Protein AF-A0A530ADM5-F1 (afdb_monomer)

Sequence (172 aa):
MTAHDEIIGCVRLDDIDDLAAKAAGLEKRVQLVLLAPAVRENLFAKMLDAAGDMIERCRIITMTDELERADAVLGHDKGYIYPSSLLYLVSGMFEEMNAEAYPDAPILGMQRFSSMSSLNTAEQDAAKSIATFFQKEGHGIIVSPTPGIAMANSHGDFDDEPLTLATARALF

Radius of gyration: 16.68 Å; Cα contacts (8 Å, |Δi|>4): 258; chains: 1; bounding box: 45×42×40 Å

Solvent-accessible surface area (backbone atoms only — not comparable to full-atom values): 9871 Å² total; per-residue (Å²): 138,80,84,79,84,78,83,86,70,91,72,70,77,88,46,55,70,59,50,46,61,59,49,73,72,51,93,61,67,42,75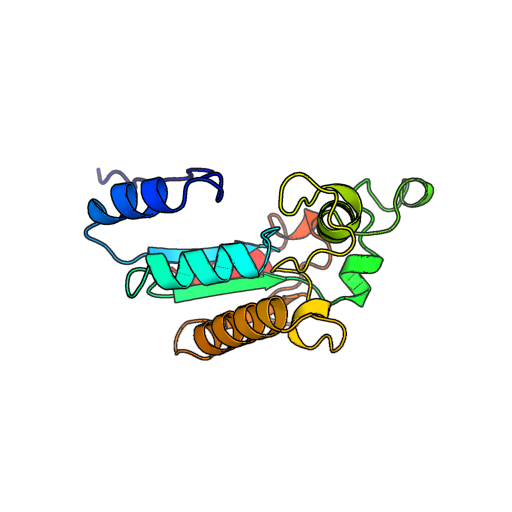,45,74,38,72,51,44,84,41,46,32,62,59,52,35,51,48,50,66,68,47,59,82,37,61,64,28,39,37,39,41,25,43,46,53,71,44,40,54,61,27,16,65,75,38,74,94,41,23,89,80,46,44,30,18,62,58,56,49,40,21,47,70,69,36,64,57,95,92,36,85,29,64,67,41,57,34,41,42,51,50,63,57,78,76,48,83,86,54,52,73,70,53,48,51,20,46,50,50,46,53,55,55,43,68,38,83,73,31,36,79,44,59,26,60,32,93,99,47,21,63,26,71,42,83,88,28,53,90,69,29,67,45,31,46,50,52,53,54,71,76,114

Foldseek 3Di:
DDDPPPPPDPDDLPPLVVVLVVLVPPPAADEEEAELALAFLLSVLVNCVSCPCSHVAYEYEAAALVLQQQQQCVDPVVCVVPRGAPSQCCQAAPDDDPNHDHGNGHTDRYPCQLDPPPDDPSSVVSSVSVVVVQVDPRYHYHHPPDPQAHHDSHSVCCVPGVNNVVNSVVSD

pLDDT: mean 85.61, std 19.17, range [27.78, 97.88]

Nearest PDB structures (foldseek):
  1yoe-assembly1_A  TM=5.449E-01  e=7.639E-01  Escherichia coli
  3g5i-assembly1_A  TM=5.554E-01  e=1.204E+00  Escherichia coli K-12
  3g5i-assembly1_C  TM=5.566E-01  e=1.464E+00  Escherichia coli K-12
  3g5i-assembly1_D  TM=5.533E-01  e=1.562E+00  Escherichia coli K-12
  3g5i-assembly1_B  TM=2.911E-01  e=1.285E+00  Escherichia coli K-12

Mean predicted aligned error: 7.33 Å

Structure (mmCIF, N/CA/C/O backbone):
data_AF-A0A530ADM5-F1
#
_entry.id   AF-A0A530ADM5-F1
#
loop_
_atom_site.group_PDB
_atom_site.id
_atom_site.type_symbol
_atom_site.label_atom_id
_atom_site.label_alt_id
_atom_site.label_comp_id
_atom_site.label_asym_id
_atom_site.label_entity_id
_atom_site.label_seq_id
_atom_site.pdbx_PDB_ins_code
_atom_site.Cartn_x
_atom_site.Cartn_y
_atom_site.Cartn_z
_atom_site.occupancy
_atom_site.B_iso_or_equiv
_atom_site.auth_seq_id
_atom_site.auth_comp_id
_atom_site.auth_asym_id
_atom_site.auth_atom_id
_atom_site.pdbx_PDB_model_num
ATOM 1 N N . MET A 1 1 ? -20.461 -25.370 18.329 1.00 30.70 1 MET A N 1
ATOM 2 C CA . MET A 1 1 ? -19.904 -25.592 16.981 1.00 30.70 1 MET A CA 1
ATOM 3 C C . MET A 1 1 ? -20.270 -24.365 16.165 1.00 30.70 1 MET A C 1
ATOM 5 O O . MET A 1 1 ? -21.353 -24.309 15.606 1.00 30.70 1 MET A O 1
ATOM 9 N N . THR A 1 2 ? -19.466 -23.312 16.279 1.00 29.64 2 THR A N 1
ATOM 10 C CA . THR A 1 2 ? -19.699 -22.013 15.636 1.00 29.64 2 THR A CA 1
ATOM 11 C C . THR A 1 2 ? -18.951 -22.005 14.314 1.00 29.64 2 THR A C 1
ATOM 13 O O . THR A 1 2 ? -17.730 -22.142 14.304 1.00 29.64 2 THR A O 1
ATOM 16 N N . ALA A 1 3 ? -19.697 -21.922 13.215 1.00 30.72 3 ALA A N 1
ATOM 17 C CA . ALA A 1 3 ? -19.140 -21.710 11.891 1.00 30.72 3 ALA A CA 1
ATOM 18 C C . ALA A 1 3 ? -18.503 -20.315 11.862 1.00 30.72 3 ALA A C 1
ATOM 20 O O . ALA A 1 3 ? -19.176 -19.310 12.089 1.00 30.72 3 ALA A O 1
ATOM 21 N N . HIS A 1 4 ? -17.188 -20.279 11.678 1.00 31.27 4 HIS A N 1
ATOM 22 C CA . HIS A 1 4 ? -16.485 -19.087 11.244 1.00 31.27 4 HIS A CA 1
ATOM 23 C C . HIS A 1 4 ? -16.679 -19.020 9.730 1.00 31.27 4 HIS A C 1
ATOM 25 O O . HIS A 1 4 ? -16.057 -19.786 9.000 1.00 31.27 4 HIS A O 1
ATOM 31 N N . ASP A 1 5 ? -17.594 -18.168 9.273 1.00 32.75 5 ASP A N 1
ATOM 32 C CA . ASP A 1 5 ? -17.708 -17.834 7.856 1.00 32.75 5 ASP A CA 1
ATOM 33 C C . ASP A 1 5 ? -16.540 -16.905 7.496 1.00 32.75 5 ASP A C 1
ATOM 35 O O . ASP A 1 5 ? -16.631 -15.682 7.592 1.00 32.75 5 ASP A O 1
ATOM 39 N N . GLU A 1 6 ? -15.402 -17.494 7.127 1.00 35.25 6 GLU A N 1
ATOM 40 C CA . GLU A 1 6 ? -14.379 -16.803 6.346 1.00 35.25 6 GLU A CA 1
ATOM 41 C C . GLU A 1 6 ? -14.919 -16.616 4.925 1.00 35.25 6 GLU A C 1
ATOM 43 O O . GLU A 1 6 ? -14.879 -17.520 4.090 1.00 35.25 6 GLU A O 1
ATOM 48 N N . ILE A 1 7 ? -15.440 -15.424 4.633 1.00 32.12 7 ILE A N 1
ATOM 49 C CA . ILE A 1 7 ? -15.674 -15.008 3.251 1.00 32.12 7 ILE A CA 1
ATOM 50 C C . ILE A 1 7 ? -14.319 -14.592 2.671 1.00 32.12 7 ILE A C 1
ATOM 52 O O . ILE A 1 7 ? -13.949 -13.422 2.695 1.00 32.12 7 ILE A O 1
ATOM 56 N N . ILE A 1 8 ? -13.569 -15.556 2.135 1.00 29.38 8 ILE A N 1
ATOM 57 C CA . ILE A 1 8 ? -12.482 -15.269 1.193 1.00 29.38 8 ILE A CA 1
ATOM 58 C C . ILE A 1 8 ? -13.116 -15.207 -0.199 1.00 29.38 8 ILE A C 1
ATOM 60 O O . ILE A 1 8 ? -13.233 -16.207 -0.904 1.00 29.38 8 ILE A O 1
ATOM 64 N N . GLY A 1 9 ? -13.598 -14.022 -0.570 1.00 28.00 9 GLY A N 1
ATOM 65 C CA . GLY A 1 9 ? -14.105 -13.726 -1.906 1.00 28.00 9 GLY A CA 1
ATOM 66 C C . GLY A 1 9 ? -13.177 -12.748 -2.617 1.00 28.00 9 GLY A C 1
ATOM 67 O O . GLY A 1 9 ? -13.059 -11.601 -2.199 1.00 28.00 9 GLY A O 1
ATOM 68 N N . CYS A 1 10 ? -12.537 -13.175 -3.706 1.00 27.78 10 CYS A N 1
ATOM 69 C CA . CYS A 1 10 ? -11.894 -12.257 -4.646 1.00 27.78 10 CYS A CA 1
ATOM 70 C C . CYS A 1 10 ? -13.004 -11.528 -5.421 1.00 27.78 10 CYS A C 1
ATOM 72 O O . CYS A 1 10 ? -13.613 -12.099 -6.327 1.00 27.78 10 CYS A O 1
ATOM 74 N N . VAL A 1 11 ? -13.326 -10.297 -5.022 1.00 34.69 11 VAL A N 1
ATOM 75 C CA . VAL A 1 11 ? -14.255 -9.435 -5.762 1.00 34.69 11 VAL A CA 1
ATOM 76 C C . VAL A 1 11 ? -13.446 -8.655 -6.793 1.00 34.69 11 VAL A C 1
ATOM 78 O O . VAL A 1 11 ? -12.521 -7.928 -6.435 1.00 34.69 11 VAL A O 1
ATOM 81 N N . ARG A 1 12 ? -13.785 -8.806 -8.079 1.00 32.59 12 ARG A N 1
ATOM 82 C CA . ARG A 1 12 ? -13.300 -7.894 -9.122 1.00 32.59 12 ARG A CA 1
ATOM 83 C C . ARG A 1 12 ? -13.872 -6.506 -8.841 1.00 32.59 12 ARG A C 1
ATOM 85 O O . ARG A 1 12 ? -15.080 -6.354 -8.705 1.00 32.59 12 ARG A O 1
ATOM 92 N N . LEU A 1 13 ? -12.999 -5.510 -8.742 1.00 42.56 13 LEU A N 1
ATOM 93 C CA . LEU A 1 13 ? -13.346 -4.135 -8.360 1.00 42.56 13 LEU A CA 1
ATOM 94 C C . LEU A 1 13 ? -14.135 -3.364 -9.431 1.00 42.56 13 LEU A C 1
ATOM 96 O O . LEU A 1 13 ? -14.535 -2.227 -9.188 1.00 42.56 13 LEU A O 1
ATOM 100 N N . ASP A 1 14 ? -14.365 -3.976 -10.592 1.00 41.34 14 ASP A N 1
ATOM 101 C CA . ASP A 1 14 ? -15.072 -3.362 -11.716 1.00 41.34 14 ASP A CA 1
ATOM 102 C C . ASP A 1 14 ? -16.598 -3.302 -11.493 1.00 41.34 14 ASP A C 1
ATOM 104 O O . ASP A 1 14 ? -17.269 -2.486 -12.118 1.00 41.34 14 ASP A O 1
ATOM 108 N N . ASP A 1 15 ? -17.133 -4.080 -10.540 1.00 47.50 15 ASP A N 1
ATOM 109 C CA . ASP A 1 15 ? -18.562 -4.142 -10.194 1.00 47.50 15 ASP A CA 1
ATOM 110 C C . ASP A 1 15 ? -18.827 -3.576 -8.785 1.00 47.50 15 ASP A C 1
ATOM 112 O O . ASP A 1 15 ? -19.336 -4.253 -7.887 1.00 47.50 15 ASP A O 1
ATOM 116 N N . ILE A 1 16 ? -18.445 -2.318 -8.553 1.00 53.41 16 ILE A N 1
ATOM 117 C CA . ILE A 1 16 ? -18.545 -1.689 -7.223 1.00 53.41 16 ILE A CA 1
ATOM 118 C C . ILE A 1 16 ? -19.990 -1.623 -6.689 1.00 53.41 16 ILE A C 1
ATOM 120 O O . ILE A 1 16 ? -20.212 -1.710 -5.480 1.00 53.41 16 ILE A O 1
ATOM 124 N N . ASP A 1 17 ? -20.973 -1.556 -7.590 1.00 47.47 17 ASP A N 1
ATOM 125 C CA . ASP A 1 17 ? -22.402 -1.584 -7.259 1.00 47.47 17 ASP A CA 1
ATOM 126 C C . ASP A 1 17 ? -22.836 -2.960 -6.716 1.00 47.47 17 ASP A C 1
ATOM 128 O O . ASP A 1 17 ? -23.677 -3.059 -5.819 1.00 47.47 17 ASP A O 1
ATOM 132 N N . ASP A 1 18 ? -22.210 -4.032 -7.204 1.00 53.66 18 ASP A N 1
ATOM 133 C CA . ASP A 1 18 ? -22.475 -5.413 -6.795 1.00 53.66 18 ASP A CA 1
ATOM 134 C C . ASP A 1 18 ? -21.805 -5.731 -5.442 1.00 53.66 18 ASP A C 1
ATOM 136 O O . ASP A 1 18 ? -22.330 -6.500 -4.629 1.00 53.66 18 ASP A O 1
ATOM 140 N N . LEU A 1 19 ? -20.675 -5.069 -5.154 1.00 52.50 19 LEU A N 1
ATOM 141 C CA . LEU A 1 19 ?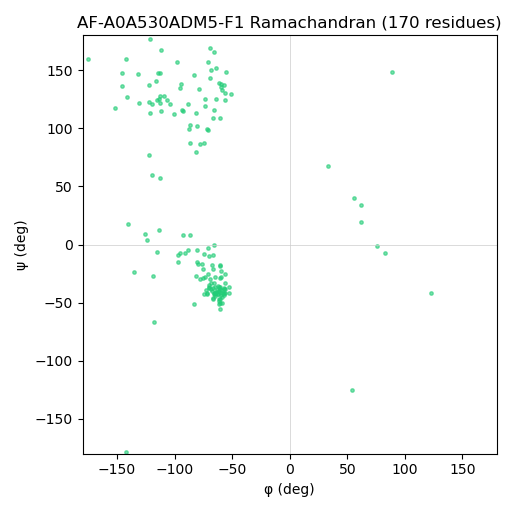 -20.037 -5.071 -3.837 1.00 52.50 19 LEU A CA 1
ATOM 142 C C . LEU A 1 19 ? -20.914 -4.362 -2.795 1.00 52.50 19 LEU A C 1
ATOM 144 O O . LEU A 1 19 ? -21.132 -4.921 -1.722 1.00 52.50 19 LEU A O 1
ATOM 148 N N . ALA A 1 20 ? -21.469 -3.187 -3.117 1.00 53.47 20 ALA A N 1
ATOM 149 C CA . ALA A 1 20 ? -22.375 -2.453 -2.230 1.00 53.47 20 ALA A CA 1
ATOM 150 C C . ALA A 1 20 ? -23.656 -3.253 -1.915 1.00 53.47 20 ALA A C 1
ATOM 152 O O . ALA A 1 20 ? -24.101 -3.299 -0.766 1.00 53.47 20 ALA A O 1
ATOM 153 N N . ALA A 1 21 ? -24.217 -3.954 -2.907 1.00 55.91 21 ALA A N 1
ATOM 154 C CA . ALA A 1 21 ? -25.390 -4.809 -2.722 1.00 55.91 21 ALA A CA 1
ATOM 155 C C . ALA A 1 21 ? -25.110 -6.042 -1.838 1.00 55.91 21 ALA A C 1
ATOM 157 O O . ALA A 1 21 ? -25.933 -6.394 -0.991 1.00 55.91 21 ALA A O 1
ATOM 158 N N . LYS A 1 22 ? -23.943 -6.685 -1.986 1.00 55.56 22 LYS A N 1
ATOM 159 C CA . LYS A 1 22 ? -23.511 -7.801 -1.117 1.00 55.56 22 LYS A CA 1
ATOM 160 C C . LYS A 1 22 ? -23.178 -7.328 0.299 1.00 55.56 22 LYS A C 1
ATOM 162 O O . LYS A 1 22 ? -23.498 -8.010 1.270 1.00 55.56 22 LYS A O 1
ATOM 167 N N . ALA A 1 23 ? -22.586 -6.144 0.411 1.00 55.31 23 ALA A N 1
ATOM 168 C CA . ALA A 1 23 ? -22.253 -5.493 1.669 1.00 55.31 23 ALA A CA 1
ATOM 169 C C . ALA A 1 23 ? -23.500 -5.098 2.479 1.00 55.31 23 ALA A C 1
ATOM 171 O O . ALA A 1 23 ? -23.493 -5.225 3.699 1.00 55.31 23 ALA A O 1
ATOM 172 N N . ALA A 1 24 ? -24.604 -4.731 1.818 1.00 56.69 24 ALA A N 1
ATOM 173 C CA . ALA A 1 24 ? -25.877 -4.414 2.473 1.00 56.69 24 ALA A CA 1
ATOM 174 C C . ALA A 1 24 ? -26.486 -5.585 3.277 1.00 56.69 24 ALA A C 1
ATOM 176 O O . ALA A 1 24 ? -27.340 -5.357 4.132 1.00 56.69 24 ALA A O 1
ATOM 177 N N . GLY A 1 25 ? -26.054 -6.829 3.026 1.00 57.78 25 GLY A N 1
ATOM 178 C CA . GLY A 1 25 ? -26.430 -8.010 3.813 1.00 57.78 25 GLY A CA 1
ATOM 179 C C . GLY A 1 25 ? -25.487 -8.329 4.982 1.00 57.78 25 GLY A C 1
ATOM 180 O O . GLY A 1 25 ? -25.781 -9.223 5.775 1.00 57.78 25 GLY A O 1
ATOM 181 N N . LEU A 1 26 ? -24.355 -7.629 5.101 1.00 60.78 26 LEU A N 1
ATOM 182 C CA . LEU A 1 26 ? -23.405 -7.802 6.194 1.00 60.78 26 LEU A CA 1
ATOM 183 C C . LEU A 1 26 ? -23.820 -6.900 7.359 1.00 60.78 26 LEU A C 1
ATOM 185 O O . LEU A 1 26 ? -23.517 -5.714 7.397 1.00 60.78 26 LEU A O 1
ATOM 189 N N . GLU A 1 27 ? -24.489 -7.476 8.356 1.00 61.38 27 GLU A N 1
ATOM 190 C CA . GLU A 1 27 ? -24.880 -6.747 9.575 1.00 61.38 27 GLU A CA 1
ATOM 191 C C . GLU A 1 27 ? -23.680 -6.314 10.443 1.00 61.38 27 GLU A C 1
ATOM 193 O O . GLU A 1 27 ? -23.845 -5.582 11.421 1.00 61.38 27 GLU A O 1
ATOM 198 N N . LYS A 1 28 ? -22.463 -6.779 10.127 1.00 71.19 28 LYS A N 1
ATOM 199 C CA . LYS A 1 28 ? -21.258 -6.574 10.937 1.00 71.19 28 LYS A CA 1
ATOM 200 C C . LYS A 1 28 ? -20.221 -5.743 10.197 1.00 71.19 28 LYS A C 1
ATOM 202 O O . LYS A 1 28 ? -19.971 -5.953 9.013 1.00 71.19 28 LYS A O 1
ATOM 207 N N . ARG A 1 29 ? -19.569 -4.850 10.945 1.00 87.12 29 ARG A N 1
ATOM 208 C CA . ARG A 1 29 ? -18.358 -4.164 10.492 1.00 87.12 29 ARG A CA 1
ATOM 209 C C . ARG A 1 29 ? -17.223 -5.173 10.289 1.00 87.12 29 ARG A C 1
ATOM 211 O O . ARG A 1 29 ? -17.194 -6.219 10.939 1.00 87.12 29 ARG A O 1
ATOM 218 N N . VAL A 1 30 ? -16.306 -4.855 9.383 1.00 87.69 30 VAL A N 1
ATOM 219 C CA . VAL A 1 30 ? -15.183 -5.709 8.986 1.00 87.69 30 VAL A CA 1
ATOM 220 C C . VAL A 1 30 ? -13.849 -5.085 9.382 1.00 87.69 30 VAL A C 1
ATOM 222 O O . VAL A 1 30 ? -13.682 -3.865 9.365 1.00 87.69 30 VAL A O 1
ATOM 225 N N . GLN A 1 31 ? -12.883 -5.939 9.709 1.00 91.31 31 GLN A N 1
ATOM 226 C CA . GLN A 1 31 ? -11.487 -5.558 9.904 1.00 91.31 31 GLN A CA 1
ATOM 227 C C . GLN A 1 31 ? -10.676 -6.110 8.733 1.00 91.31 31 GLN A C 1
ATOM 229 O O . GLN A 1 31 ? -10.787 -7.292 8.409 1.00 91.31 31 GLN A O 1
ATOM 234 N N . LEU A 1 32 ? -9.893 -5.256 8.078 1.00 92.81 32 LEU A N 1
ATOM 235 C CA . LEU A 1 32 ? -9.161 -5.593 6.859 1.00 92.81 32 LEU A CA 1
ATOM 236 C C . LEU A 1 32 ? -7.656 -5.602 7.115 1.00 92.81 32 LEU A C 1
ATOM 238 O O . LEU A 1 32 ? -7.098 -4.612 7.583 1.00 92.81 32 LEU A O 1
ATOM 242 N N . VAL A 1 33 ? -6.989 -6.692 6.745 1.00 94.50 33 VAL A N 1
ATOM 243 C CA . VAL A 1 33 ? -5.530 -6.725 6.590 1.00 94.50 33 VAL A CA 1
ATOM 244 C C . VAL A 1 33 ? -5.226 -6.929 5.115 1.00 94.50 33 VAL A C 1
ATOM 246 O O . VAL A 1 33 ? -5.715 -7.880 4.513 1.00 94.50 33 VAL A O 1
ATOM 249 N N . LEU A 1 34 ? -4.429 -6.036 4.538 1.00 94.75 34 LEU A N 1
ATOM 250 C CA . LEU A 1 34 ? -4.017 -6.076 3.140 1.00 94.75 34 LEU A CA 1
ATOM 251 C C . LEU A 1 34 ? -2.489 -6.184 3.086 1.00 94.75 34 LEU A C 1
A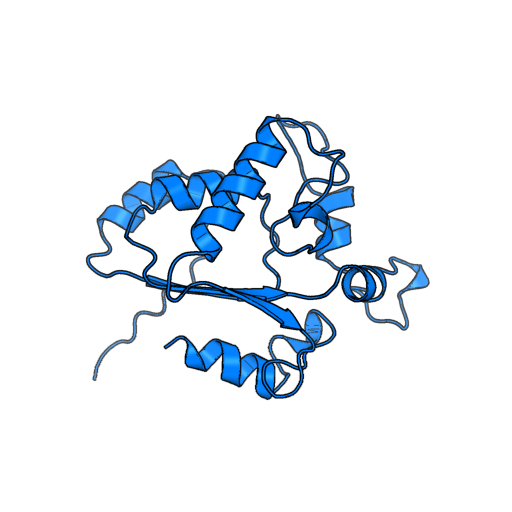TOM 253 O O . LEU A 1 34 ? -1.789 -5.321 3.614 1.00 94.75 34 LEU A O 1
ATOM 257 N N . LEU A 1 35 ? -1.975 -7.243 2.467 1.00 94.50 35 LEU A N 1
ATOM 258 C CA . LEU A 1 35 ? -0.540 -7.484 2.296 1.00 94.50 35 LEU A CA 1
ATOM 259 C C . LEU A 1 35 ? -0.164 -7.073 0.874 1.00 94.50 35 LEU A C 1
ATOM 261 O O . LEU A 1 35 ? -0.675 -7.685 -0.060 1.00 94.50 35 LEU A O 1
ATOM 265 N N . ALA A 1 36 ? 0.629 -6.004 0.737 1.00 93.75 36 ALA A N 1
ATOM 266 C CA . ALA A 1 36 ? 0.984 -5.341 -0.521 1.00 93.75 36 ALA A CA 1
ATOM 267 C C . ALA A 1 36 ? -0.159 -5.390 -1.548 1.00 93.75 36 ALA A C 1
ATOM 269 O O . ALA A 1 36 ? -0.082 -6.124 -2.537 1.00 93.75 36 ALA A O 1
ATOM 270 N N . PRO A 1 37 ? -1.275 -4.679 -1.281 1.00 94.00 37 PRO A N 1
ATOM 271 C CA . PRO A 1 37 ? -2.408 -4.711 -2.190 1.00 94.00 37 PRO A CA 1
ATOM 272 C C . PRO A 1 37 ? -1.955 -4.312 -3.604 1.00 94.00 37 PRO A C 1
ATOM 274 O O . PRO A 1 37 ? -1.016 -3.550 -3.775 1.00 94.00 37 PRO A O 1
ATOM 277 N N . ALA A 1 38 ? -2.596 -4.866 -4.628 1.00 91.94 38 ALA A N 1
ATOM 278 C CA . ALA A 1 38 ? -2.318 -4.547 -6.027 1.00 91.94 38 ALA A CA 1
ATOM 279 C C . ALA A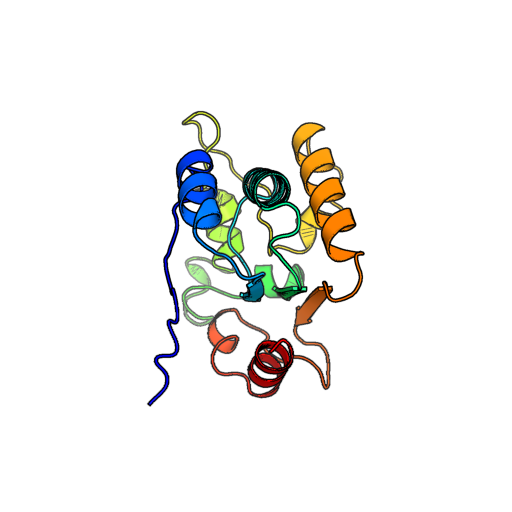 1 38 ? -3.591 -3.975 -6.658 1.00 91.94 38 ALA A C 1
ATOM 281 O O . ALA A 1 38 ? -4.189 -4.566 -7.552 1.00 91.94 38 ALA A O 1
ATOM 282 N N . VAL A 1 39 ? -4.074 -2.864 -6.096 1.00 93.75 39 VAL A N 1
ATOM 283 C CA . VAL A 1 39 ? -5.305 -2.188 -6.523 1.00 93.75 39 VAL A CA 1
ATOM 284 C C . VAL A 1 39 ? -5.009 -0.752 -6.910 1.00 93.75 39 VAL A C 1
ATOM 286 O O . VAL A 1 39 ? -4.312 -0.053 -6.181 1.00 93.75 39 VAL A O 1
ATOM 289 N N . ARG A 1 40 ? -5.587 -0.266 -8.012 1.00 95.81 40 ARG A N 1
ATOM 290 C CA . ARG A 1 40 ? -5.480 1.154 -8.354 1.00 95.81 40 ARG A CA 1
ATOM 291 C C . ARG A 1 40 ? -6.068 2.048 -7.267 1.00 95.81 40 ARG A C 1
ATOM 293 O O . ARG A 1 40 ? -7.182 1.815 -6.794 1.00 95.81 40 ARG A O 1
ATOM 300 N N . GLU A 1 41 ? -5.356 3.114 -6.917 1.00 96.56 41 GLU A N 1
ATOM 301 C CA . GLU A 1 41 ? -5.765 4.035 -5.849 1.00 96.56 41 GLU A CA 1
ATOM 302 C C . GLU A 1 41 ? -7.161 4.628 -6.096 1.00 96.56 41 GLU A C 1
ATOM 304 O O . GLU A 1 41 ? -7.972 4.727 -5.179 1.00 96.56 41 GLU A O 1
ATOM 309 N N . ASN A 1 42 ? -7.509 4.941 -7.346 1.00 95.06 42 ASN A N 1
ATOM 310 C CA . ASN A 1 42 ? -8.837 5.458 -7.679 1.00 95.06 42 ASN A CA 1
ATOM 311 C C . ASN A 1 42 ? -9.969 4.443 -7.420 1.00 95.06 42 ASN A C 1
ATOM 313 O O . ASN A 1 42 ? -11.055 4.840 -7.001 1.00 95.06 42 ASN A O 1
ATOM 317 N N . LEU A 1 43 ? -9.740 3.148 -7.657 1.00 94.75 43 LEU A N 1
ATOM 318 C CA . LEU A 1 43 ? -10.712 2.090 -7.370 1.00 94.75 43 LEU A CA 1
ATOM 319 C C . LEU A 1 43 ? -10.844 1.872 -5.865 1.00 94.75 43 LEU A C 1
ATOM 321 O O . LEU A 1 43 ? -11.956 1.745 -5.357 1.00 94.75 43 LEU A O 1
ATOM 325 N N . PHE A 1 44 ? -9.724 1.888 -5.143 1.00 95.81 44 PHE A N 1
ATOM 326 C CA . PHE A 1 44 ? -9.745 1.756 -3.692 1.00 95.81 44 PHE A CA 1
ATOM 327 C C . PHE A 1 44 ? -10.442 2.944 -3.017 1.00 95.81 44 PHE A C 1
ATOM 329 O O . PHE A 1 44 ? -11.272 2.731 -2.142 1.00 95.81 44 PHE A O 1
ATOM 336 N N . ALA A 1 45 ? -10.193 4.179 -3.465 1.00 95.75 45 ALA A N 1
ATOM 337 C CA . ALA A 1 45 ? -10.890 5.364 -2.960 1.00 95.75 45 ALA A CA 1
ATOM 338 C C . ALA A 1 45 ? -12.414 5.260 -3.154 1.00 95.75 45 ALA A C 1
ATOM 340 O O . ALA A 1 45 ? -13.167 5.469 -2.207 1.00 95.75 45 ALA A O 1
ATOM 341 N N . LYS A 1 46 ? -12.872 4.833 -4.339 1.00 94.62 46 LYS A N 1
ATOM 342 C CA . LYS A 1 46 ? -14.302 4.578 -4.584 1.00 94.62 46 LYS A CA 1
ATOM 343 C C . LYS A 1 46 ? -14.864 3.478 -3.680 1.00 94.62 46 LYS A C 1
ATOM 345 O O . LYS A 1 46 ? -16.009 3.568 -3.249 1.00 94.62 46 LYS A O 1
ATOM 350 N N . MET A 1 47 ? -14.075 2.439 -3.398 1.00 93.62 47 MET A N 1
ATOM 351 C CA . MET A 1 47 ? -14.481 1.365 -2.490 1.00 93.62 47 MET A CA 1
ATOM 352 C C . MET A 1 47 ? -14.645 1.892 -1.063 1.00 93.62 47 MET A C 1
ATOM 354 O O . MET A 1 47 ? -15.641 1.569 -0.424 1.00 93.62 47 MET A O 1
ATOM 358 N N . LEU A 1 48 ? -13.732 2.748 -0.589 1.00 93.31 48 LEU A N 1
ATOM 359 C CA . LEU A 1 48 ? -13.857 3.399 0.717 1.00 93.31 48 LEU A CA 1
ATOM 360 C C . LEU A 1 48 ? -15.137 4.242 0.810 1.00 93.31 48 LEU A C 1
ATOM 362 O O . LEU A 1 48 ? -15.849 4.152 1.810 1.00 93.31 48 LEU A O 1
ATOM 366 N N . ASP A 1 49 ? -15.453 5.008 -0.238 1.00 91.06 49 ASP A N 1
ATOM 367 C CA . ASP A 1 49 ? -16.681 5.809 -0.299 1.00 91.06 49 ASP A CA 1
ATOM 368 C C . ASP A 1 49 ? -17.938 4.923 -0.251 1.00 91.06 49 ASP A C 1
ATOM 370 O O . ASP A 1 49 ? -18.886 5.224 0.475 1.00 91.06 49 ASP A O 1
ATOM 374 N N . ALA A 1 50 ? -17.937 3.806 -0.986 1.00 88.62 50 ALA A N 1
ATOM 375 C CA . ALA A 1 50 ? -19.049 2.857 -1.014 1.00 88.62 50 ALA A CA 1
ATOM 376 C C . ALA A 1 50 ? -19.205 2.075 0.303 1.00 88.62 50 ALA A C 1
ATOM 378 O O . ALA A 1 50 ? -20.325 1.766 0.709 1.00 88.62 50 ALA A O 1
ATOM 379 N N . ALA A 1 51 ? -18.098 1.753 0.977 1.00 86.69 51 ALA A N 1
ATOM 380 C CA . ALA A 1 51 ? -18.102 0.992 2.222 1.00 86.69 51 ALA A CA 1
ATOM 381 C C . ALA A 1 51 ? -18.589 1.815 3.428 1.00 86.69 51 ALA A C 1
ATOM 383 O O . ALA A 1 51 ? -19.120 1.247 4.386 1.00 86.69 51 ALA A O 1
ATOM 384 N N . GLY A 1 52 ? -18.404 3.140 3.415 1.00 83.44 52 GLY A N 1
ATOM 385 C CA . GLY A 1 52 ? -18.787 4.015 4.525 1.00 83.44 52 GLY A CA 1
ATOM 386 C C . GLY A 1 52 ? -18.179 3.564 5.861 1.00 83.44 52 GLY A C 1
ATOM 387 O O . GLY A 1 52 ? -16.970 3.371 5.977 1.00 83.44 52 GLY A O 1
ATOM 388 N N . ASP A 1 53 ? -19.026 3.357 6.874 1.00 86.75 53 ASP A N 1
ATOM 389 C CA . ASP A 1 53 ? -18.611 2.946 8.228 1.00 86.75 53 ASP A CA 1
ATOM 390 C C . ASP A 1 53 ? -18.468 1.421 8.404 1.00 86.75 53 ASP A C 1
ATOM 392 O O . ASP A 1 53 ? -18.313 0.930 9.528 1.00 86.75 53 ASP A O 1
ATOM 396 N N . MET A 1 54 ? -18.551 0.642 7.320 1.00 88.19 54 MET A N 1
ATOM 397 C CA . MET A 1 54 ? -18.421 -0.813 7.403 1.00 88.19 54 MET A CA 1
ATOM 398 C C . MET A 1 54 ? -17.007 -1.265 7.750 1.00 88.19 54 MET A C 1
ATOM 400 O O . MET A 1 54 ? -16.852 -2.317 8.364 1.00 88.19 54 MET A O 1
ATOM 404 N N . ILE A 1 55 ? -15.979 -0.506 7.371 1.00 91.62 55 ILE A N 1
ATOM 405 C CA . ILE A 1 55 ? -14.591 -0.857 7.678 1.00 91.62 55 ILE A CA 1
ATOM 406 C C . ILE A 1 55 ? -14.253 -0.302 9.060 1.00 91.62 55 ILE A C 1
ATOM 408 O O . ILE A 1 55 ? -14.002 0.889 9.215 1.00 91.62 55 ILE A O 1
ATOM 412 N N . GLU A 1 56 ? -14.239 -1.172 10.067 1.00 92.25 56 GLU A N 1
ATOM 413 C CA . GLU A 1 56 ? -13.914 -0.794 11.444 1.00 92.25 56 GLU A CA 1
ATOM 414 C C . GLU A 1 56 ? -12.428 -0.486 11.607 1.00 92.25 56 GLU A C 1
ATOM 416 O O . GLU A 1 56 ? -12.057 0.471 12.278 1.00 92.25 56 GLU A O 1
ATOM 421 N N . ARG A 1 57 ? -11.575 -1.318 11.000 1.00 93.75 57 ARG A N 1
ATOM 422 C CA . ARG A 1 57 ? -10.120 -1.165 11.006 1.00 93.75 57 ARG A CA 1
ATOM 423 C C . ARG A 1 57 ? -9.545 -1.648 9.691 1.00 93.75 57 ARG A C 1
ATOM 425 O O . ARG A 1 57 ? -10.053 -2.592 9.093 1.00 93.75 57 ARG A O 1
ATOM 432 N N . CYS A 1 58 ? -8.460 -1.024 9.254 1.00 95.00 58 CYS A N 1
ATOM 433 C CA . CYS A 1 58 ? -7.744 -1.436 8.055 1.00 95.00 58 CYS A CA 1
ATOM 434 C C . CYS A 1 58 ? -6.245 -1.290 8.273 1.00 95.00 58 CYS A C 1
ATOM 436 O O . CYS A 1 58 ? -5.775 -0.208 8.623 1.00 95.00 58 CYS A O 1
ATOM 438 N N . ARG A 1 59 ? -5.491 -2.356 8.024 1.00 95.44 59 ARG A N 1
ATOM 439 C CA . ARG A 1 59 ? -4.034 -2.356 8.083 1.00 95.44 59 ARG A CA 1
ATOM 440 C C . ARG A 1 59 ? -3.466 -2.785 6.743 1.00 95.44 59 ARG A C 1
ATOM 442 O O . ARG A 1 59 ? -3.764 -3.879 6.279 1.00 95.44 59 ARG A O 1
ATOM 449 N N . ILE A 1 60 ? -2.633 -1.940 6.151 1.00 96.06 60 ILE A N 1
ATOM 450 C CA . ILE A 1 60 ? -1.776 -2.334 5.033 1.00 96.06 60 ILE A CA 1
ATOM 451 C C . ILE A 1 60 ? -0.414 -2.705 5.604 1.00 96.06 60 ILE A C 1
ATOM 453 O O . ILE A 1 60 ? 0.118 -1.972 6.436 1.00 96.06 60 ILE A O 1
ATOM 457 N N . ILE A 1 61 ? 0.156 -3.815 5.151 1.00 96.25 61 ILE A N 1
ATOM 458 C CA . ILE A 1 61 ? 1.585 -4.090 5.289 1.00 96.25 61 ILE A CA 1
ATOM 459 C C . ILE A 1 61 ? 2.160 -4.062 3.880 1.00 96.25 61 ILE A C 1
ATOM 461 O O . ILE A 1 61 ? 1.675 -4.778 3.013 1.00 96.25 61 ILE A O 1
ATOM 465 N N . THR A 1 62 ? 3.134 -3.197 3.638 1.00 95.81 62 THR A N 1
ATOM 466 C CA . THR A 1 62 ? 3.750 -3.017 2.319 1.00 95.81 62 THR A CA 1
ATOM 467 C C . THR A 1 62 ? 5.252 -2.781 2.443 1.00 95.81 62 THR A C 1
ATOM 469 O O . THR A 1 62 ? 5.763 -2.800 3.556 1.00 95.81 62 THR A O 1
ATOM 472 N N . MET A 1 63 ? 5.972 -2.561 1.347 1.00 95.94 63 MET A N 1
ATOM 473 C CA . MET A 1 63 ? 7.419 -2.349 1.326 1.00 95.94 63 MET A CA 1
ATOM 474 C C . MET A 1 63 ? 7.803 -0.921 0.931 1.00 95.94 63 MET A C 1
ATOM 476 O O . MET A 1 63 ? 6.973 -0.120 0.489 1.00 95.94 63 MET A O 1
ATOM 480 N N . THR A 1 64 ? 9.076 -0.575 1.144 1.00 96.25 64 THR A N 1
ATOM 481 C CA . THR A 1 64 ? 9.620 0.675 0.604 1.00 96.25 64 THR A CA 1
ATOM 482 C C . THR A 1 64 ? 9.759 0.581 -0.909 1.00 96.25 64 THR A C 1
ATOM 484 O O . THR A 1 64 ? 9.921 -0.511 -1.458 1.00 96.25 64 THR A O 1
ATOM 487 N N . ASP A 1 65 ? 9.775 1.728 -1.584 1.00 96.31 65 ASP A N 1
ATOM 488 C CA . ASP A 1 65 ? 10.001 1.770 -3.031 1.00 96.31 65 ASP A CA 1
ATOM 489 C C . ASP A 1 65 ? 11.314 1.087 -3.448 1.00 96.31 65 ASP A C 1
ATOM 491 O O . ASP A 1 65 ? 11.385 0.374 -4.446 1.00 96.31 65 ASP A O 1
ATOM 495 N N . GLU A 1 66 ? 12.373 1.255 -2.655 1.00 96.31 66 GLU A N 1
ATOM 496 C CA . GLU A 1 66 ? 13.672 0.650 -2.942 1.00 96.31 66 GLU A CA 1
ATOM 497 C C . GLU A 1 66 ? 13.614 -0.877 -2.922 1.00 96.31 66 GLU A C 1
ATOM 499 O O . GLU A 1 66 ? 14.247 -1.518 -3.764 1.00 96.31 66 GLU A O 1
ATOM 504 N N . LEU A 1 67 ? 12.862 -1.455 -1.983 1.00 96.50 67 LEU A N 1
ATOM 505 C CA . LEU A 1 67 ? 12.697 -2.900 -1.902 1.00 96.50 67 LEU A CA 1
ATOM 506 C C . LEU A 1 67 ? 11.774 -3.418 -3.005 1.00 96.50 67 LEU A C 1
ATOM 508 O O . LEU A 1 67 ? 12.120 -4.395 -3.655 1.00 96.50 67 LEU A O 1
ATOM 512 N N . GLU A 1 68 ? 10.670 -2.727 -3.289 1.00 96.12 68 GLU A N 1
ATOM 513 C CA . GLU A 1 68 ? 9.775 -3.030 -4.417 1.00 96.12 68 GLU A CA 1
ATOM 514 C C . GLU A 1 68 ? 10.539 -3.110 -5.751 1.00 96.12 68 GLU A C 1
ATOM 516 O O . GLU A 1 68 ? 10.342 -4.014 -6.565 1.00 96.12 68 GLU A O 1
ATOM 521 N N . ARG A 1 69 ? 11.482 -2.189 -5.972 1.00 95.69 69 ARG A N 1
ATOM 522 C CA . ARG A 1 69 ? 12.320 -2.173 -7.179 1.00 95.69 69 ARG A CA 1
ATOM 523 C C . ARG A 1 69 ? 13.339 -3.306 -7.233 1.00 95.69 69 ARG A C 1
ATOM 525 O O . ARG A 1 69 ? 13.770 -3.644 -8.336 1.00 95.69 69 ARG A O 1
ATOM 532 N N . ALA A 1 70 ? 13.742 -3.836 -6.081 1.00 95.38 70 ALA A N 1
ATOM 533 C CA . ALA A 1 70 ? 14.741 -4.893 -5.948 1.00 95.38 70 ALA A CA 1
ATOM 534 C C . ALA A 1 70 ? 14.134 -6.302 -5.818 1.00 95.38 70 ALA A C 1
ATOM 536 O O . ALA A 1 70 ? 14.860 -7.288 -5.962 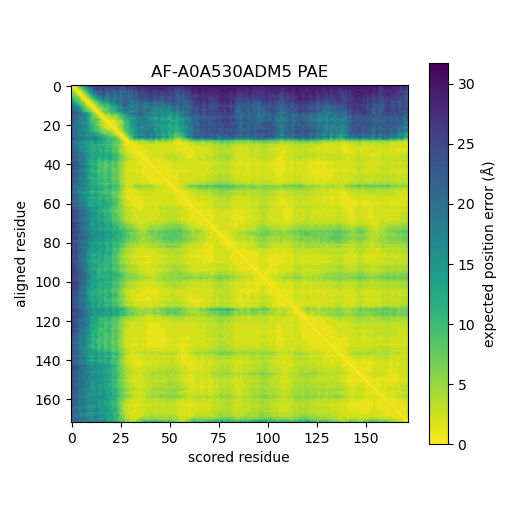1.00 95.38 70 ALA A O 1
ATOM 537 N N . ASP A 1 71 ? 12.835 -6.403 -5.541 1.00 94.62 71 ASP A N 1
ATOM 538 C CA . ASP A 1 71 ? 12.132 -7.658 -5.298 1.00 94.62 71 ASP A CA 1
ATOM 539 C C . ASP A 1 71 ? 11.759 -8.360 -6.607 1.00 94.62 71 ASP A C 1
ATOM 541 O O . ASP A 1 71 ? 10.641 -8.258 -7.095 1.00 94.62 71 ASP A O 1
ATOM 545 N N . ALA A 1 72 ? 12.715 -9.049 -7.226 1.00 95.31 72 ALA A N 1
ATOM 546 C CA . ALA A 1 72 ? 12.481 -9.746 -8.485 1.00 95.31 72 ALA A CA 1
ATOM 547 C C . ALA A 1 72 ? 11.382 -10.819 -8.343 1.00 95.31 72 ALA A C 1
ATOM 549 O O . ALA A 1 72 ? 11.622 -11.892 -7.789 1.00 95.31 72 ALA A O 1
ATOM 550 N N . VAL A 1 73 ? 10.210 -10.574 -8.942 1.00 92.31 73 VAL A N 1
ATOM 551 C CA . VAL A 1 73 ? 9.009 -11.430 -8.817 1.00 92.31 73 VAL A CA 1
ATOM 552 C C . VAL A 1 73 ? 9.214 -12.899 -9.225 1.00 92.31 73 VAL A C 1
ATOM 554 O O . VAL A 1 73 ? 8.512 -13.788 -8.752 1.00 92.31 73 VAL A O 1
ATOM 557 N N . LEU A 1 74 ? 10.186 -13.188 -10.098 1.00 89.31 74 LEU A N 1
ATOM 558 C CA . LEU A 1 74 ? 10.521 -14.553 -10.543 1.00 89.31 74 LEU A CA 1
ATOM 559 C C . LEU A 1 74 ? 11.637 -15.218 -9.709 1.00 89.31 74 LEU A C 1
ATOM 561 O O . LEU A 1 74 ? 12.135 -16.291 -10.078 1.00 89.31 74 LEU A O 1
ATOM 565 N N . GLY A 1 75 ? 12.036 -14.577 -8.611 1.00 88.44 75 GLY A N 1
ATOM 566 C CA . GLY A 1 75 ? 13.225 -14.885 -7.826 1.00 88.44 75 GLY A CA 1
ATOM 567 C C . GLY A 1 75 ? 14.462 -14.143 -8.337 1.00 88.44 75 GLY A C 1
ATOM 568 O O . GLY A 1 75 ? 14.623 -13.897 -9.536 1.00 88.44 75 GLY A O 1
ATOM 569 N N . HIS A 1 76 ? 15.379 -13.805 -7.425 1.00 86.44 76 HIS A N 1
ATOM 570 C CA . HIS A 1 76 ? 16.598 -13.051 -7.750 1.00 86.44 76 HIS A CA 1
ATOM 571 C C . HIS A 1 76 ? 17.503 -13.749 -8.779 1.00 86.44 76 HIS A C 1
ATOM 573 O O . HIS A 1 76 ? 18.193 -13.076 -9.543 1.00 86.44 76 HIS A O 1
ATOM 579 N N . ASP A 1 77 ? 17.472 -15.083 -8.861 1.00 92.19 77 ASP A N 1
ATOM 580 C CA . ASP A 1 77 ? 18.195 -15.855 -9.880 1.00 92.19 77 ASP A CA 1
ATOM 581 C C . ASP A 1 77 ? 17.660 -15.613 -11.305 1.00 92.19 77 ASP A C 1
ATOM 583 O O . ASP A 1 77 ? 18.379 -15.822 -12.284 1.00 92.19 77 ASP A O 1
ATOM 587 N N . LYS A 1 78 ? 16.417 -15.131 -11.428 1.00 92.94 78 LYS A N 1
ATOM 588 C CA . LYS A 1 78 ? 15.731 -14.800 -12.687 1.00 92.94 78 LYS A CA 1
ATOM 589 C C . LYS A 1 78 ? 15.447 -13.305 -12.841 1.00 92.94 78 LYS A C 1
ATOM 591 O O . LYS A 1 78 ? 14.746 -12.911 -13.773 1.00 92.94 78 LYS A O 1
ATOM 596 N N . GLY A 1 79 ? 16.050 -12.457 -12.004 1.00 90.06 79 GLY A N 1
ATOM 597 C CA . GLY A 1 79 ? 15.875 -11.000 -12.057 1.00 90.06 79 GLY A CA 1
ATOM 598 C C . GLY A 1 79 ? 16.318 -10.355 -13.378 1.00 90.06 79 GLY A C 1
ATOM 599 O O . GLY A 1 79 ? 15.894 -9.251 -13.698 1.00 90.06 79 GLY A O 1
ATOM 600 N N . TYR A 1 80 ? 17.117 -11.054 -14.194 1.00 92.88 80 TYR A N 1
ATOM 601 C CA . TYR A 1 80 ? 17.473 -10.608 -15.546 1.00 92.88 80 TYR A CA 1
ATOM 602 C C . TYR A 1 80 ? 16.285 -10.600 -16.527 1.00 92.88 80 TYR A C 1
ATOM 604 O O . TYR A 1 80 ? 16.383 -9.968 -17.576 1.00 92.88 80 TYR A O 1
ATOM 612 N N . ILE A 1 81 ? 15.190 -11.305 -16.213 1.00 93.88 81 ILE A N 1
ATOM 613 C CA . ILE A 1 81 ? 13.940 -11.275 -16.989 1.00 93.88 81 ILE A CA 1
ATOM 614 C C . ILE A 1 81 ? 13.110 -10.060 -16.572 1.00 93.88 81 ILE A C 1
ATOM 616 O O . ILE A 1 81 ? 12.675 -9.285 -17.420 1.00 93.88 81 ILE A O 1
ATOM 620 N N . TYR A 1 82 ? 12.905 -9.900 -15.264 1.00 94.38 82 TYR A N 1
ATOM 621 C CA . TYR A 1 82 ? 12.220 -8.757 -14.676 1.00 94.38 82 TYR A CA 1
ATOM 622 C C . TYR A 1 82 ? 12.756 -8.522 -13.252 1.00 94.38 82 TYR A C 1
ATOM 624 O O . TYR A 1 82 ? 12.635 -9.420 -12.415 1.00 94.38 82 TYR A O 1
ATOM 632 N N . PRO A 1 83 ? 13.384 -7.366 -12.967 1.00 94.44 83 PRO A N 1
ATOM 633 C CA . PRO A 1 83 ? 14.164 -7.181 -11.742 1.00 94.44 83 PRO A CA 1
ATOM 634 C C . PRO A 1 83 ? 13.353 -6.689 -10.536 1.00 94.44 83 PRO A C 1
ATOM 636 O O . PRO A 1 83 ? 13.924 -6.569 -9.457 1.00 94.44 83 PRO A O 1
ATOM 639 N N . SER A 1 84 ? 12.069 -6.377 -10.716 1.00 96.25 84 SER A N 1
ATOM 640 C CA . SER A 1 84 ? 11.239 -5.690 -9.717 1.00 96.25 84 SER A CA 1
ATOM 641 C C . SER A 1 84 ? 10.006 -6.507 -9.323 1.00 96.25 84 SER A C 1
ATOM 643 O O . SER A 1 84 ? 9.766 -7.591 -9.870 1.00 96.25 84 SER A O 1
ATOM 645 N N . SER A 1 85 ? 9.243 -5.981 -8.365 1.00 95.75 85 SER A N 1
ATOM 646 C CA . SER A 1 85 ? 8.097 -6.655 -7.759 1.00 95.75 85 SER A CA 1
ATOM 647 C C . SER A 1 85 ? 6.943 -6.898 -8.723 1.00 95.75 85 SER A C 1
ATOM 649 O O . SER A 1 85 ? 6.831 -6.292 -9.795 1.00 95.75 85 SER A O 1
ATOM 651 N N . LEU A 1 86 ? 6.022 -7.770 -8.299 1.00 93.69 86 LEU A N 1
ATOM 652 C CA . LEU A 1 86 ? 4.756 -7.969 -8.997 1.00 93.69 86 LEU A CA 1
ATOM 653 C C . LEU A 1 86 ? 3.970 -6.656 -9.121 1.00 93.69 86 LEU A C 1
ATOM 655 O O . LEU A 1 86 ? 3.357 -6.419 -10.158 1.00 93.69 86 LEU A O 1
ATOM 659 N N . LEU A 1 87 ? 4.010 -5.792 -8.104 1.00 95.75 87 LEU A N 1
ATOM 660 C CA . LEU A 1 87 ? 3.310 -4.507 -8.110 1.00 95.75 87 LEU A CA 1
ATOM 661 C C . LEU A 1 87 ? 3.879 -3.567 -9.178 1.00 95.75 87 LEU A C 1
ATOM 663 O O . LEU A 1 87 ? 3.111 -2.963 -9.926 1.00 95.75 87 LEU A O 1
ATOM 667 N N . TYR A 1 88 ? 5.207 -3.513 -9.325 1.00 96.75 88 TYR A N 1
ATOM 668 C CA . TYR A 1 88 ? 5.854 -2.791 -10.424 1.00 96.75 88 TYR A CA 1
ATOM 669 C C . TYR A 1 88 ? 5.442 -3.326 -11.800 1.00 96.75 88 TYR A C 1
ATOM 671 O O . TYR A 1 88 ? 5.225 -2.543 -12.729 1.00 96.75 88 TYR A O 1
ATOM 679 N N . LEU A 1 89 ? 5.306 -4.649 -11.935 1.00 95.50 89 LEU A N 1
ATOM 680 C CA . LEU A 1 89 ? 4.877 -5.272 -13.185 1.00 95.50 89 LEU A CA 1
ATOM 681 C C . LEU A 1 89 ? 3.423 -4.918 -13.515 1.00 95.50 89 LEU A C 1
ATOM 683 O O . LEU A 1 89 ? 3.132 -4.519 -14.641 1.00 95.50 89 LEU A O 1
ATOM 687 N N . VAL A 1 90 ? 2.529 -5.023 -12.531 1.00 95.50 90 VAL A N 1
ATOM 688 C CA . VAL A 1 90 ? 1.108 -4.681 -12.677 1.00 95.50 90 VAL A CA 1
ATOM 689 C C . VAL A 1 90 ? 0.952 -3.207 -13.045 1.00 95.50 90 VAL A C 1
ATOM 691 O O . VAL A 1 90 ? 0.410 -2.909 -14.109 1.00 95.50 90 VAL A O 1
ATOM 694 N N . SER A 1 91 ? 1.520 -2.304 -12.238 1.00 96.69 91 SER A N 1
ATOM 695 C CA . SER A 1 91 ? 1.488 -0.852 -12.465 1.00 96.69 91 SER A CA 1
ATOM 696 C C . SER A 1 91 ? 2.052 -0.466 -13.836 1.00 96.69 91 SER A C 1
ATOM 698 O O . SER A 1 91 ? 1.492 0.379 -14.531 1.00 96.69 91 SER A O 1
ATOM 700 N N . GLY A 1 92 ? 3.152 -1.095 -14.258 1.00 95.38 92 GLY A N 1
ATOM 701 C CA . GLY A 1 92 ? 3.843 -0.746 -15.496 1.00 95.38 92 GLY A CA 1
ATOM 702 C C . GLY A 1 92 ? 3.238 -1.328 -16.775 1.00 95.38 92 GLY A C 1
ATOM 703 O O . GLY A 1 92 ? 3.448 -0.748 -17.841 1.00 95.38 92 GLY A O 1
ATOM 704 N N . MET A 1 93 ? 2.552 -2.476 -16.706 1.00 94.94 93 MET A N 1
ATOM 705 C CA . MET A 1 93 ? 2.217 -3.258 -17.907 1.00 94.94 93 MET A CA 1
ATOM 706 C C . MET A 1 93 ? 0.783 -3.783 -17.993 1.00 94.94 93 MET A C 1
ATOM 708 O O . MET A 1 93 ? 0.353 -4.084 -19.106 1.00 94.94 93 MET A O 1
ATOM 712 N N . PHE A 1 94 ? 0.064 -3.946 -16.880 1.00 95.19 94 PHE A N 1
ATOM 713 C CA . PHE A 1 94 ? -1.226 -4.654 -16.880 1.00 95.19 94 PHE A CA 1
ATOM 714 C C . PHE A 1 94 ? -2.430 -3.790 -16.521 1.00 95.19 94 PHE A C 1
ATOM 716 O O . PHE A 1 94 ? -3.559 -4.256 -16.644 1.00 95.19 94 PHE A O 1
ATOM 723 N N . GLU A 1 95 ? -2.212 -2.544 -16.114 1.00 95.75 95 GLU A N 1
ATOM 724 C CA . GLU A 1 95 ? -3.307 -1.627 -15.831 1.00 95.75 95 GLU A CA 1
ATOM 725 C C . GLU A 1 95 ? -3.845 -0.947 -17.091 1.00 95.75 95 GLU A C 1
ATOM 727 O O . GLU A 1 95 ? -3.113 -0.599 -18.023 1.00 95.75 95 GLU A O 1
ATOM 732 N N . GLU A 1 96 ? -5.156 -0.710 -17.080 1.00 94.62 96 GLU A N 1
ATOM 733 C CA . GLU A 1 96 ? -5.880 -0.042 -18.157 1.00 94.62 96 GLU A CA 1
ATOM 734 C C . GLU A 1 96 ? -6.800 1.054 -17.609 1.00 94.62 96 GLU A C 1
ATOM 736 O O . GLU A 1 96 ? -7.402 0.939 -16.535 1.00 94.62 96 GLU A O 1
ATOM 741 N N . MET A 1 97 ? -6.973 2.131 -18.370 1.00 89.94 97 MET A N 1
ATOM 742 C CA . MET A 1 97 ? -7.963 3.170 -18.104 1.00 89.94 97 MET A CA 1
ATOM 743 C C . MET A 1 97 ? -8.741 3.452 -19.385 1.00 89.94 97 MET A C 1
ATOM 745 O O . MET A 1 97 ? -8.161 3.801 -20.403 1.00 89.94 97 MET A O 1
ATOM 749 N N . ASN A 1 98 ? -10.066 3.294 -19.335 1.00 91.25 98 ASN A N 1
ATOM 750 C CA . ASN A 1 98 ? -10.949 3.444 -20.500 1.00 91.25 98 ASN A CA 1
ATOM 751 C C . ASN A 1 98 ? -10.570 2.530 -21.685 1.00 91.25 98 ASN A C 1
ATOM 753 O O . ASN A 1 98 ? -10.648 2.954 -22.834 1.00 91.25 98 ASN A O 1
ATOM 757 N N . ALA A 1 99 ? -10.185 1.279 -21.390 1.00 91.00 99 ALA A N 1
ATOM 758 C CA . ALA A 1 99 ? -9.708 0.284 -22.361 1.00 91.00 99 ALA A CA 1
ATOM 759 C C . ALA A 1 99 ? -8.423 0.684 -23.116 1.00 91.00 99 ALA A C 1
ATOM 761 O O . ALA A 1 99 ? -8.115 0.132 -24.172 1.00 91.00 99 ALA A O 1
ATOM 762 N N . GLU A 1 100 ? -7.664 1.637 -22.571 1.00 94.62 100 GLU A N 1
ATOM 763 C CA . GLU A 1 100 ? -6.331 2.000 -23.041 1.00 94.62 100 GLU A CA 1
ATOM 764 C C . GLU A 1 100 ? -5.283 1.618 -21.994 1.00 94.62 100 GLU A C 1
ATOM 766 O O . GLU A 1 100 ? -5.545 1.677 -20.791 1.00 94.62 100 GLU A O 1
ATOM 771 N N . ALA A 1 101 ? -4.087 1.243 -22.455 1.00 96.31 101 ALA A N 1
ATOM 772 C CA . ALA A 1 101 ? -2.969 0.917 -21.578 1.00 96.31 101 ALA A CA 1
ATOM 773 C C . ALA A 1 101 ? -2.623 2.110 -20.679 1.00 96.31 101 ALA A C 1
ATOM 775 O O . ALA A 1 101 ? -2.469 3.237 -21.156 1.00 96.31 101 ALA A O 1
ATOM 776 N N . TYR A 1 102 ? -2.452 1.843 -19.388 1.00 95.75 102 TYR A N 1
ATOM 777 C CA . TYR A 1 102 ? -2.160 2.854 -18.383 1.00 95.75 102 TYR A CA 1
ATOM 778 C C . TYR A 1 102 ? -0.849 2.522 -17.663 1.00 95.75 102 TYR A C 1
ATOM 780 O O . TYR A 1 102 ? -0.860 1.982 -16.558 1.00 95.75 102 TYR A O 1
ATOM 788 N N . PRO A 1 103 ? 0.298 2.790 -18.308 1.00 95.69 103 PRO A N 1
ATOM 789 C CA . PRO A 1 103 ? 1.594 2.479 -17.730 1.00 95.69 103 PRO A CA 1
ATOM 790 C C . PRO A 1 103 ? 1.890 3.388 -16.535 1.00 95.69 103 PRO A C 1
ATOM 792 O O . PRO A 1 103 ? 1.599 4.583 -16.571 1.00 95.69 103 PRO A O 1
ATOM 795 N N . ASP A 1 104 ? 2.540 2.817 -15.523 1.00 95.25 104 ASP A N 1
ATOM 796 C CA . ASP A 1 104 ? 2.868 3.482 -14.256 1.00 95.25 104 ASP A CA 1
ATOM 797 C C . ASP A 1 104 ? 1.619 3.923 -13.471 1.00 95.25 104 ASP A C 1
ATOM 799 O O . ASP A 1 104 ? 1.616 4.953 -12.798 1.00 95.25 104 ASP A O 1
ATOM 803 N N . ALA A 1 105 ? 0.541 3.137 -13.574 1.00 96.69 105 ALA A N 1
ATOM 804 C CA . ALA A 1 105 ? -0.713 3.402 -12.884 1.00 96.69 105 ALA A CA 1
ATOM 805 C C . ALA A 1 105 ? -0.512 3.441 -11.356 1.00 96.69 105 ALA A C 1
ATOM 807 O O . ALA A 1 105 ? 0.171 2.560 -10.817 1.00 96.69 105 ALA A O 1
ATOM 808 N N . PRO A 1 106 ? -1.141 4.386 -10.629 1.00 97.25 106 PRO A N 1
ATOM 809 C CA . PRO A 1 106 ? -1.032 4.452 -9.175 1.00 97.25 106 PRO A CA 1
ATOM 810 C C . PRO A 1 106 ? -1.689 3.248 -8.509 1.00 97.25 106 PRO A C 1
ATOM 812 O O . PRO A 1 106 ? -2.917 3.127 -8.491 1.00 97.25 106 PRO A O 1
ATOM 815 N N . ILE A 1 107 ? -0.865 2.364 -7.954 1.00 96.50 107 ILE A N 1
ATOM 816 C CA . ILE A 1 107 ? -1.285 1.169 -7.224 1.00 96.50 107 ILE A CA 1
ATOM 817 C C . ILE A 1 107 ? -1.119 1.408 -5.722 1.00 96.50 107 ILE A C 1
ATOM 819 O O . ILE A 1 107 ? -0.009 1.636 -5.236 1.00 96.50 107 ILE A O 1
ATOM 823 N N . LEU A 1 108 ? -2.223 1.302 -4.979 1.00 94.81 108 LEU A N 1
ATOM 824 C CA . LEU A 1 108 ? -2.211 1.202 -3.523 1.00 94.81 108 LEU A CA 1
ATOM 825 C C . LEU A 1 108 ? -1.343 0.011 -3.150 1.00 94.81 108 LEU A C 1
ATOM 827 O O . LEU A 1 108 ? -1.655 -1.077 -3.594 1.00 94.81 108 LEU A O 1
ATOM 831 N N . GLY A 1 109 ? -0.325 0.212 -2.319 1.00 92.06 109 GLY A N 1
ATOM 832 C CA . GLY A 1 109 ? 0.693 -0.793 -2.006 1.00 92.06 109 GLY A CA 1
ATOM 833 C C . GLY A 1 109 ? 2.077 -0.252 -2.338 1.00 92.06 109 GLY A C 1
ATOM 834 O O . GLY A 1 109 ? 2.973 -0.302 -1.506 1.00 92.06 109 GLY A O 1
ATOM 835 N N . MET A 1 110 ? 2.233 0.431 -3.469 1.00 95.94 110 MET A N 1
ATOM 836 C CA . MET A 1 110 ? 3.516 1.029 -3.831 1.00 95.94 110 MET A CA 1
ATOM 837 C C . MET A 1 110 ? 3.712 2.372 -3.115 1.00 95.94 110 MET A C 1
ATOM 839 O O . MET A 1 110 ? 3.032 3.357 -3.408 1.00 95.94 110 MET A O 1
ATOM 843 N N . GLN A 1 111 ? 4.684 2.441 -2.198 1.00 94.56 111 GLN A N 1
ATOM 844 C CA . GLN A 1 111 ? 4.941 3.635 -1.378 1.00 94.56 111 GLN A CA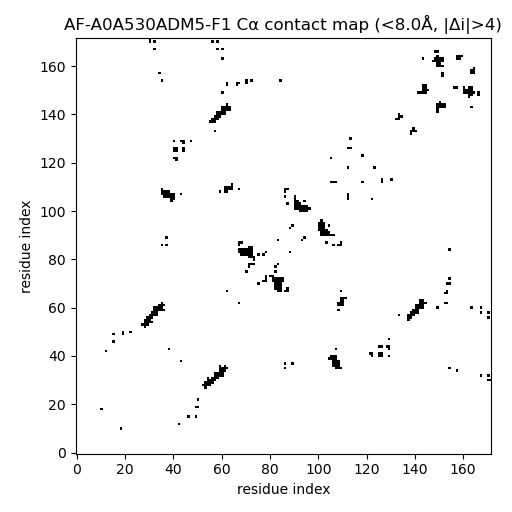 1
ATOM 845 C C . GLN A 1 111 ? 5.110 4.918 -2.210 1.00 94.56 111 GLN A C 1
ATOM 847 O O . GLN A 1 111 ? 4.660 5.988 -1.787 1.00 94.56 111 GLN A O 1
ATOM 852 N N . ARG A 1 112 ? 5.731 4.822 -3.396 1.00 94.69 112 ARG A N 1
ATOM 853 C CA . ARG A 1 112 ? 6.039 5.976 -4.254 1.00 94.69 112 ARG A CA 1
ATOM 854 C C . ARG A 1 112 ? 4.826 6.825 -4.619 1.00 94.69 112 ARG A C 1
ATOM 856 O O . ARG A 1 112 ? 4.985 8.036 -4.735 1.00 94.69 112 ARG A O 1
ATOM 863 N N . PHE A 1 113 ? 3.633 6.247 -4.767 1.00 95.50 113 PHE A N 1
ATOM 864 C CA . PHE A 1 113 ? 2.457 7.007 -5.209 1.00 95.50 113 PHE A CA 1
ATOM 865 C C . PHE A 1 113 ? 1.859 7.901 -4.116 1.00 95.50 113 PHE A C 1
ATOM 867 O O . PHE A 1 113 ? 1.281 8.937 -4.432 1.00 95.50 113 PHE A O 1
ATOM 874 N N . SER A 1 114 ? 2.135 7.622 -2.837 1.00 86.88 114 SER A N 1
ATOM 875 C CA . SER A 1 114 ? 1.619 8.409 -1.703 1.00 86.88 114 SER A CA 1
ATOM 876 C C . SER A 1 114 ? 2.015 9.896 -1.698 1.00 86.88 114 SER A C 1
ATOM 878 O O . SER A 1 114 ? 1.354 10.711 -1.056 1.00 86.88 114 SER A O 1
ATOM 880 N N . SER A 1 115 ? 3.102 10.267 -2.380 1.00 77.81 115 SER A N 1
ATOM 881 C CA . SER A 1 115 ? 3.622 11.645 -2.412 1.00 77.81 115 SER A CA 1
ATOM 882 C C . SER A 1 115 ? 4.133 12.072 -3.790 1.00 77.81 115 SER A C 1
ATOM 884 O O . SER A 1 115 ? 4.871 13.052 -3.919 1.00 77.81 115 SER A O 1
ATOM 886 N N . MET A 1 116 ? 3.740 11.349 -4.839 1.00 89.69 116 MET A N 1
ATOM 887 C CA . MET A 1 116 ? 4.232 11.601 -6.187 1.00 89.69 116 MET A CA 1
ATOM 888 C C . MET A 1 116 ? 3.609 12.865 -6.787 1.00 89.69 116 MET A C 1
ATOM 890 O O . MET A 1 116 ? 2.393 12.998 -6.896 1.00 89.69 116 MET A O 1
ATOM 894 N N . SER A 1 117 ? 4.453 13.797 -7.229 1.00 88.00 117 SER A N 1
ATOM 895 C CA . SER A 1 117 ? 4.011 15.078 -7.793 1.00 88.00 117 SER A CA 1
ATOM 896 C C . SER A 1 117 ? 3.541 14.999 -9.248 1.00 88.00 117 SER A C 1
ATOM 898 O O . SER A 1 117 ? 2.874 15.919 -9.713 1.00 88.00 117 SER A O 1
ATOM 900 N N . SER A 1 118 ? 3.883 13.927 -9.970 1.00 92.19 118 SER A N 1
ATOM 901 C CA . SER A 1 118 ? 3.478 13.712 -11.366 1.00 92.19 118 SER A CA 1
ATOM 902 C C . SER A 1 118 ? 2.058 13.172 -11.526 1.00 92.19 118 SER A C 1
ATOM 904 O O . SER A 1 118 ? 1.591 13.067 -12.657 1.00 92.19 118 SER A O 1
ATOM 906 N N . LEU A 1 119 ? 1.372 12.857 -10.424 1.00 93.88 119 LEU A N 1
ATOM 907 C CA . LEU A 1 119 ? -0.033 12.466 -10.445 1.00 93.88 119 LEU A CA 1
ATOM 908 C C . LEU A 1 119 ? -0.902 13.605 -10.993 1.00 93.88 119 LEU A C 1
ATOM 910 O O . LEU A 1 119 ? -0.717 14.775 -10.648 1.00 93.88 119 LEU A O 1
ATOM 914 N N . ASN A 1 120 ? -1.884 13.266 -11.817 1.00 94.50 120 ASN A N 1
ATOM 915 C CA . ASN A 1 120 ? -2.949 14.158 -12.238 1.00 94.50 120 ASN A CA 1
ATOM 916 C C . ASN A 1 120 ? -3.894 14.483 -11.066 1.00 94.50 120 ASN A C 1
ATOM 918 O O . ASN A 1 120 ? -3.850 13.870 -10.001 1.00 94.50 120 ASN A O 1
ATOM 922 N N . THR A 1 121 ? -4.775 15.466 -11.254 1.00 95.38 121 THR A N 1
ATOM 923 C CA . THR A 1 121 ? -5.664 15.945 -10.184 1.00 95.38 121 THR A CA 1
ATOM 924 C C . THR A 1 121 ? -6.547 14.844 -9.589 1.00 95.38 121 THR A C 1
ATOM 926 O O . THR A 1 121 ? -6.657 14.762 -8.371 1.00 95.38 121 THR A O 1
ATOM 929 N N . ALA A 1 122 ? -7.133 13.975 -10.417 1.00 94.69 122 ALA A N 1
ATOM 930 C CA . ALA A 1 122 ? -8.016 12.914 -9.936 1.00 94.69 122 ALA A CA 1
ATOM 931 C C . ALA A 1 122 ? -7.254 11.844 -9.135 1.00 94.69 122 ALA A C 1
ATOM 933 O O . ALA A 1 122 ? -7.751 11.364 -8.118 1.00 94.69 122 ALA A O 1
ATOM 934 N N . GLU A 1 123 ? -6.037 11.498 -9.560 1.00 96.06 123 GLU A N 1
ATOM 935 C CA . GLU A 1 123 ? -5.149 10.595 -8.816 1.00 96.06 123 GLU A CA 1
ATOM 936 C C . GLU A 1 123 ? -4.730 11.206 -7.473 1.00 96.06 123 GLU A C 1
ATOM 938 O O . GLU A 1 123 ? -4.813 10.544 -6.443 1.00 96.06 123 GLU A O 1
ATOM 943 N N . GLN A 1 124 ? -4.358 12.491 -7.452 1.00 95.88 124 GLN A N 1
ATOM 944 C CA . GLN A 1 124 ? -4.019 13.187 -6.207 1.00 95.88 124 GLN A CA 1
ATOM 945 C C . GLN A 1 124 ? -5.196 13.219 -5.228 1.00 95.88 124 GLN A C 1
ATOM 947 O O . GLN A 1 124 ? -4.997 13.113 -4.019 1.00 95.88 124 GLN A O 1
ATOM 952 N N . ASP A 1 125 ? -6.418 13.395 -5.725 1.00 95.62 125 ASP A N 1
ATOM 953 C CA . ASP A 1 125 ? -7.611 13.417 -4.882 1.00 95.62 125 ASP A CA 1
ATOM 954 C C . ASP A 1 125 ? -7.933 12.024 -4.322 1.00 95.62 125 ASP A C 1
ATOM 956 O O . ASP A 1 125 ? -8.257 11.909 -3.136 1.00 95.62 125 ASP A O 1
ATOM 960 N N . ALA A 1 126 ? -7.736 10.960 -5.110 1.00 96.00 126 ALA A N 1
ATOM 961 C CA . ALA A 1 126 ? -7.804 9.585 -4.616 1.00 96.00 126 ALA A CA 1
ATOM 962 C C . ALA A 1 126 ? -6.750 9.325 -3.525 1.00 96.00 126 ALA A C 1
ATOM 964 O O . ALA A 1 126 ? -7.104 8.893 -2.427 1.00 96.00 126 ALA A O 1
ATOM 965 N N . ALA A 1 127 ? -5.484 9.678 -3.771 1.00 95.50 127 ALA A N 1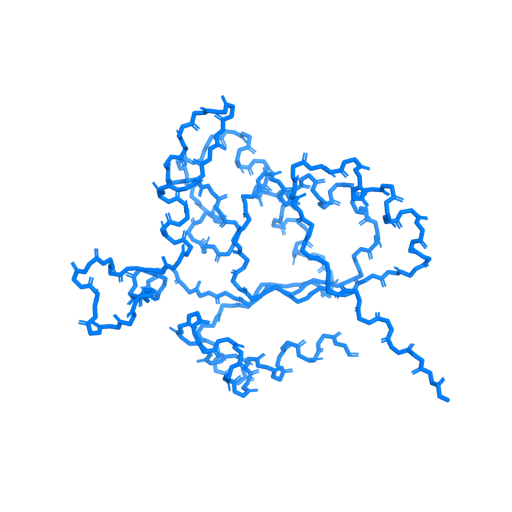
ATOM 966 C CA . ALA A 1 127 ? -4.398 9.531 -2.802 1.00 95.50 127 ALA A CA 1
ATOM 967 C C . ALA A 1 127 ? -4.684 10.282 -1.486 1.00 95.50 127 ALA A C 1
ATOM 969 O O . ALA A 1 127 ? -4.485 9.741 -0.397 1.00 95.50 127 ALA A O 1
ATOM 970 N N . LYS A 1 128 ? -5.227 11.508 -1.555 1.00 95.38 128 LYS A N 1
ATOM 971 C CA . LYS A 1 128 ? -5.642 12.286 -0.370 1.00 95.38 128 LYS A CA 1
ATOM 972 C C . LYS A 1 128 ? -6.790 11.629 0.394 1.00 95.38 128 LYS A C 1
ATOM 974 O O . LYS A 1 128 ? -6.770 11.640 1.627 1.00 95.38 128 LYS A O 1
ATOM 979 N N . SER A 1 129 ? -7.786 11.084 -0.309 1.00 95.75 129 SER A N 1
ATOM 980 C CA . SER A 1 129 ? -8.906 10.365 0.315 1.00 95.75 129 SER A CA 1
ATOM 981 C C . SER A 1 129 ? -8.399 9.143 1.086 1.00 95.75 129 SER A C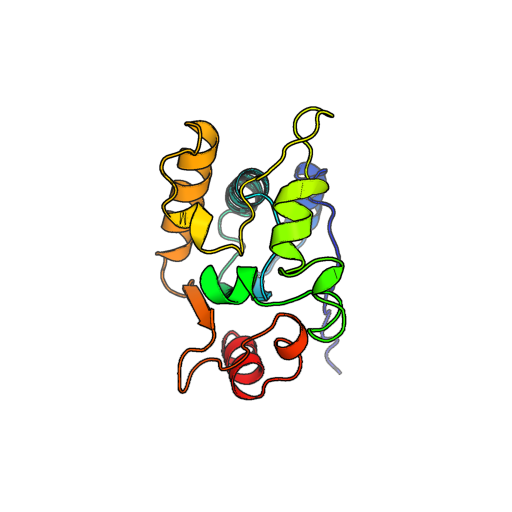 1
ATOM 983 O O . SER A 1 129 ? -8.688 8.980 2.274 1.00 95.75 129 SER A O 1
ATOM 985 N N . ILE A 1 130 ? -7.524 8.356 0.457 1.00 96.56 130 ILE A N 1
ATOM 986 C CA . ILE A 1 130 ? -6.876 7.188 1.064 1.00 96.56 130 ILE A CA 1
ATOM 987 C C . ILE A 1 130 ? -6.035 7.592 2.277 1.00 96.56 130 ILE A C 1
ATOM 989 O O . ILE A 1 130 ? -6.171 7.000 3.348 1.00 96.56 130 ILE A O 1
ATOM 993 N N . ALA A 1 131 ? -5.199 8.623 2.143 1.00 95.69 131 ALA A N 1
ATOM 994 C CA . ALA A 1 131 ? -4.382 9.120 3.245 1.00 95.69 131 ALA A CA 1
ATOM 995 C C . ALA A 1 131 ? -5.250 9.570 4.430 1.00 95.69 131 ALA A C 1
ATOM 997 O O . ALA A 1 131 ? -4.949 9.249 5.577 1.00 95.69 131 ALA A O 1
ATOM 998 N N . THR A 1 132 ? -6.360 10.258 4.154 1.00 95.88 132 THR A N 1
ATOM 999 C CA . THR A 1 132 ? -7.327 10.697 5.171 1.00 95.88 132 THR A CA 1
ATOM 1000 C C . THR A 1 132 ? -7.987 9.507 5.867 1.00 95.88 132 THR A C 1
ATOM 1002 O O . THR A 1 132 ? -8.154 9.518 7.085 1.00 95.88 132 THR A O 1
ATOM 1005 N N . PHE A 1 133 ? -8.337 8.454 5.125 1.00 96.50 133 PHE A N 1
ATOM 1006 C CA . PHE A 1 133 ? -8.870 7.220 5.698 1.00 96.50 133 PHE A CA 1
ATOM 1007 C C . PHE A 1 133 ? -7.871 6.555 6.654 1.00 96.50 133 PHE A C 1
ATOM 1009 O O . PHE A 1 133 ? -8.232 6.238 7.785 1.00 96.50 133 PHE A O 1
ATOM 1016 N N . PHE A 1 134 ? -6.605 6.421 6.253 1.00 96.00 134 PHE A N 1
ATOM 1017 C CA . PHE A 1 134 ? -5.570 5.804 7.091 1.00 96.00 134 PHE A CA 1
ATOM 1018 C C . PHE A 1 134 ? -5.081 6.679 8.259 1.00 96.00 134 PHE A C 1
ATOM 1020 O O . PHE A 1 134 ? -4.365 6.177 9.121 1.00 96.00 134 PHE A O 1
ATOM 1027 N N . GLN A 1 135 ? -5.481 7.953 8.330 1.00 95.69 135 GLN A N 1
ATOM 1028 C CA . GLN A 1 135 ? -5.264 8.813 9.503 1.00 95.69 135 GLN A CA 1
ATOM 1029 C C . GLN A 1 135 ? -6.294 8.588 10.622 1.00 95.69 135 GLN A C 1
ATOM 1031 O O . GLN A 1 135 ? -6.080 9.050 11.745 1.00 95.69 135 GLN A O 1
ATOM 1036 N N . LYS A 1 136 ? -7.415 7.910 10.341 1.00 95.50 136 LYS A N 1
ATOM 1037 C CA . LYS A 1 136 ? -8.431 7.586 11.351 1.00 95.50 136 LYS A CA 1
ATOM 1038 C C . LYS A 1 136 ? -7.886 6.567 12.362 1.00 95.50 136 LYS A C 1
ATOM 1040 O O . LYS A 1 136 ? -7.057 5.718 12.036 1.00 95.50 136 LYS A O 1
ATOM 1045 N N . GLU A 1 137 ? -8.383 6.632 13.596 1.00 93.44 137 GLU A N 1
ATOM 1046 C CA . GLU A 1 137 ? -7.983 5.715 14.669 1.00 93.44 137 GLU A CA 1
ATOM 1047 C C . GLU A 1 137 ? -8.233 4.248 14.285 1.00 93.44 137 GLU A C 1
ATOM 1049 O O . GLU A 1 137 ? -9.270 3.909 13.724 1.00 93.44 137 GLU A O 1
ATOM 1054 N N . GLY A 1 138 ? -7.277 3.367 14.591 1.00 91.38 138 GLY A N 1
ATOM 1055 C CA . GLY A 1 138 ? -7.386 1.931 14.309 1.00 91.38 138 GLY A CA 1
ATOM 1056 C C . GLY A 1 138 ? -7.008 1.521 12.882 1.00 91.38 138 GLY A C 1
ATOM 1057 O O . GLY A 1 138 ? -6.873 0.323 12.624 1.00 91.38 138 GLY A O 1
ATOM 1058 N N . HIS A 1 139 ? -6.770 2.478 11.983 1.00 95.38 139 HIS A N 1
ATOM 1059 C CA . HIS A 1 139 ? -6.231 2.228 10.648 1.00 95.38 139 HIS A CA 1
ATOM 1060 C C . HIS A 1 139 ? -4.717 2.477 10.608 1.00 95.38 139 HIS A C 1
ATOM 1062 O O . HIS A 1 139 ? -4.168 3.196 11.442 1.00 95.38 139 HIS A O 1
ATOM 1068 N N . GLY A 1 140 ? -4.013 1.871 9.651 1.00 95.06 140 GLY A N 1
ATOM 1069 C CA . GLY A 1 140 ? -2.599 2.177 9.450 1.00 95.06 140 GLY A CA 1
ATOM 1070 C C . GLY A 1 140 ? -1.955 1.499 8.249 1.00 95.06 140 GLY A C 1
ATOM 1071 O O . GLY A 1 140 ? -2.427 0.479 7.753 1.00 95.06 140 GLY A O 1
ATOM 1072 N N . ILE A 1 141 ? -0.835 2.069 7.817 1.00 96.19 141 ILE A N 1
ATOM 1073 C CA . ILE A 1 141 ? 0.059 1.496 6.811 1.00 96.19 141 ILE A CA 1
ATOM 1074 C C . ILE A 1 141 ? 1.387 1.206 7.508 1.00 96.19 141 ILE A C 1
ATOM 1076 O O . ILE A 1 141 ? 1.981 2.094 8.117 1.00 96.19 141 ILE A O 1
ATOM 1080 N N . ILE A 1 142 ? 1.834 -0.041 7.441 1.00 96.12 142 ILE A N 1
ATOM 1081 C CA . ILE A 1 142 ? 3.106 -0.507 7.983 1.00 96.12 142 ILE A CA 1
ATOM 1082 C C . ILE A 1 142 ? 4.038 -0.754 6.808 1.00 96.12 142 ILE A C 1
ATOM 1084 O O . ILE A 1 142 ? 3.714 -1.524 5.907 1.00 96.12 142 ILE A O 1
ATOM 1088 N N . VAL A 1 143 ? 5.199 -0.109 6.837 1.00 96.44 143 VAL A N 1
ATOM 1089 C CA . VAL A 1 143 ? 6.262 -0.345 5.862 1.00 96.44 143 VAL A CA 1
ATOM 1090 C C . VAL A 1 143 ? 7.202 -1.402 6.432 1.00 96.44 143 VAL A C 1
ATOM 1092 O O . VAL A 1 143 ? 7.829 -1.199 7.468 1.00 96.44 143 VAL A O 1
ATOM 1095 N N . SER A 1 144 ? 7.260 -2.554 5.791 1.00 96.12 144 SER A N 1
ATOM 1096 C CA . SER A 1 144 ? 8.109 -3.682 6.129 1.00 96.12 144 SER A CA 1
ATOM 1097 C C . SER A 1 144 ? 9.408 -3.615 5.311 1.00 96.12 144 SER A C 1
ATOM 1099 O O . SER A 1 144 ? 9.361 -3.274 4.126 1.00 96.12 144 SER A O 1
ATOM 1101 N N . PRO A 1 145 ? 10.572 -3.907 5.914 1.00 97.56 145 PRO A N 1
ATOM 1102 C CA . PRO A 1 145 ? 10.771 -4.286 7.309 1.00 97.56 145 PRO A CA 1
ATOM 1103 C C . PRO A 1 145 ? 10.732 -3.083 8.273 1.00 97.56 145 PRO A C 1
ATOM 1105 O O . PRO A 1 145 ? 11.418 -2.081 8.088 1.00 97.56 145 PRO A O 1
ATOM 1108 N N . THR A 1 146 ? 9.993 -3.235 9.370 1.00 97.44 146 THR A N 1
ATOM 1109 C CA . THR A 1 146 ? 10.069 -2.422 10.588 1.00 97.44 146 THR A CA 1
ATOM 1110 C C . THR A 1 146 ? 10.402 -3.324 11.789 1.00 97.44 146 THR A C 1
ATOM 1112 O O . THR A 1 146 ? 9.559 -4.130 12.203 1.00 97.44 146 THR A O 1
ATOM 1115 N N . PRO A 1 147 ? 11.595 -3.179 12.403 1.00 96.75 147 PRO A N 1
ATOM 1116 C CA . PRO A 1 147 ? 12.029 -4.006 13.529 1.00 96.75 147 PRO A CA 1
ATOM 1117 C C . PRO A 1 147 ? 11.011 -4.095 14.668 1.00 96.75 147 PRO A C 1
ATOM 1119 O O . PRO A 1 147 ? 10.522 -3.085 15.168 1.00 96.75 147 PRO A O 1
ATOM 1122 N N . GLY A 1 148 ? 10.718 -5.326 15.095 1.00 96.00 148 GLY A N 1
ATOM 1123 C CA . GLY A 1 148 ? 9.758 -5.612 16.166 1.00 96.00 148 GLY A CA 1
ATOM 1124 C C . GLY A 1 148 ? 8.285 -5.490 15.764 1.00 96.00 148 GLY A C 1
ATOM 1125 O O . GLY A 1 148 ? 7.427 -5.751 16.603 1.00 96.00 148 GLY A O 1
ATOM 1126 N N . ILE A 1 149 ? 7.991 -5.123 14.511 1.00 96.69 149 ILE A N 1
ATOM 1127 C CA . ILE A 1 149 ? 6.628 -5.012 13.978 1.00 96.69 149 ILE A CA 1
ATOM 1128 C C . ILE A 1 149 ? 6.437 -5.996 12.819 1.00 96.69 149 ILE A C 1
ATOM 1130 O O . ILE A 1 149 ? 5.694 -6.957 12.955 1.00 96.69 149 ILE A O 1
ATOM 1134 N N . ALA A 1 150 ? 7.121 -5.814 11.696 1.00 96.81 150 ALA A N 1
ATOM 1135 C CA . ALA A 1 150 ? 7.021 -6.684 10.521 1.00 96.81 150 ALA A CA 1
ATOM 1136 C C . ALA A 1 150 ? 8.397 -6.757 9.862 1.00 96.81 150 ALA A C 1
ATOM 1138 O O . ALA A 1 150 ? 9.065 -5.734 9.784 1.00 96.81 150 ALA A O 1
ATOM 1139 N N . MET A 1 151 ? 8.865 -7.928 9.442 1.00 97.88 151 MET A N 1
ATOM 1140 C CA . MET A 1 151 ? 10.218 -8.090 8.895 1.00 97.88 151 MET A CA 1
ATOM 1141 C C . MET A 1 151 ? 10.254 -8.692 7.488 1.00 97.88 151 MET A C 1
ATOM 1143 O O . MET A 1 151 ? 11.353 -8.875 6.967 1.00 97.88 151 MET A O 1
ATOM 1147 N N . ALA A 1 152 ? 9.102 -8.947 6.854 1.00 95.81 152 ALA A N 1
ATOM 1148 C CA . ALA A 1 152 ? 9.049 -9.349 5.451 1.00 95.81 152 ALA A CA 1
ATOM 1149 C C . ALA A 1 152 ? 9.751 -8.294 4.581 1.00 95.81 152 ALA A C 1
ATOM 1151 O O . ALA A 1 152 ? 9.507 -7.094 4.735 1.00 95.81 152 ALA A O 1
ATOM 1152 N N . ASN A 1 153 ? 10.654 -8.723 3.706 1.00 95.00 153 ASN A N 1
ATOM 1153 C CA . ASN A 1 153 ? 11.417 -7.830 2.831 1.00 95.00 153 ASN A CA 1
ATOM 1154 C C . ASN A 1 153 ? 11.303 -8.208 1.346 1.00 95.00 153 ASN A C 1
ATOM 1156 O O . ASN A 1 153 ? 12.002 -7.622 0.520 1.00 95.00 153 ASN A O 1
ATOM 1160 N N . SER A 1 154 ? 10.409 -9.144 1.032 1.00 93.38 154 SER A N 1
ATOM 1161 C CA . SER A 1 154 ? 9.942 -9.502 -0.302 1.00 93.38 154 SER A CA 1
ATOM 1162 C C . SER A 1 154 ? 8.445 -9.819 -0.240 1.00 93.38 154 SER A C 1
ATOM 1164 O O . SER A 1 154 ? 7.920 -10.147 0.830 1.00 93.38 154 SER A O 1
ATOM 1166 N N . HIS A 1 155 ? 7.748 -9.767 -1.377 1.00 90.88 155 HIS A N 1
ATOM 1167 C CA . HIS A 1 155 ? 6.333 -10.156 -1.435 1.00 90.88 155 HIS A CA 1
ATOM 1168 C C . HIS A 1 155 ? 6.121 -11.614 -1.033 1.00 90.88 155 HIS A C 1
ATOM 1170 O O . HIS A 1 155 ? 5.121 -11.934 -0.394 1.00 90.88 155 HIS A O 1
ATOM 1176 N N . GLY A 1 156 ? 7.068 -12.482 -1.402 1.00 87.88 156 GLY A N 1
ATOM 1177 C CA . GLY A 1 156 ? 7.030 -13.907 -1.085 1.00 87.88 156 GLY A CA 1
ATOM 1178 C C . GLY A 1 156 ? 7.239 -14.225 0.395 1.00 87.88 156 GLY A C 1
ATOM 1179 O O . GLY A 1 156 ? 7.041 -15.367 0.775 1.00 87.88 156 GLY A O 1
ATOM 1180 N N . ASP A 1 157 ? 7.622 -13.247 1.221 1.00 91.44 157 ASP A N 1
ATOM 1181 C CA . ASP A 1 157 ? 7.790 -13.445 2.664 1.00 91.44 157 ASP A CA 1
ATOM 1182 C C . ASP A 1 157 ? 6.559 -13.011 3.473 1.00 91.44 157 ASP A C 1
ATOM 1184 O O . ASP A 1 157 ? 6.511 -13.236 4.684 1.00 91.44 157 ASP A O 1
ATOM 1188 N N . PHE A 1 158 ? 5.562 -12.351 2.869 1.00 90.25 158 PHE A N 1
ATOM 1189 C CA . PHE A 1 158 ? 4.434 -11.810 3.634 1.00 90.25 158 PHE A CA 1
ATOM 1190 C C . PHE A 1 158 ? 3.563 -12.887 4.300 1.00 90.25 158 PHE A C 1
ATOM 1192 O O . PHE A 1 158 ? 2.945 -12.609 5.332 1.00 90.25 158 PHE A O 1
ATOM 1199 N N . ASP A 1 159 ? 3.506 -14.092 3.734 1.00 86.62 159 ASP A N 1
ATOM 1200 C CA . ASP A 1 159 ? 2.743 -15.234 4.245 1.00 86.62 159 ASP A CA 1
ATOM 1201 C C . ASP A 1 159 ? 3.564 -16.200 5.115 1.00 86.62 159 ASP A C 1
ATOM 1203 O O . ASP A 1 159 ? 2.970 -17.054 5.777 1.00 86.62 159 ASP A O 1
ATOM 1207 N N . ASP A 1 160 ? 4.883 -16.002 5.204 1.00 90.81 160 ASP A N 1
ATOM 1208 C CA . ASP A 1 160 ? 5.807 -16.862 5.953 1.00 90.81 160 ASP A CA 1
ATOM 1209 C C . ASP A 1 160 ? 6.540 -16.138 7.102 1.00 90.81 160 ASP A C 1
ATOM 1211 O O . ASP A 1 160 ? 6.914 -16.769 8.098 1.00 90.81 160 ASP A O 1
ATOM 1215 N N . GLU A 1 161 ? 6.742 -14.815 7.023 1.00 96.56 161 GLU A N 1
ATOM 1216 C CA . GLU A 1 161 ? 7.559 -14.088 8.000 1.00 96.56 161 GLU A CA 1
ATOM 1217 C C . GLU A 1 161 ? 6.831 -13.934 9.355 1.00 96.56 161 GLU A C 1
ATOM 1219 O O . GLU A 1 161 ? 5.770 -13.298 9.437 1.00 96.56 161 GLU A O 1
ATOM 1224 N N . PRO A 1 162 ? 7.389 -14.468 10.463 1.00 96.69 162 PRO A N 1
ATOM 1225 C CA . PRO A 1 162 ? 6.674 -14.575 11.734 1.00 96.69 162 PRO A CA 1
ATOM 1226 C C . PRO A 1 162 ? 6.152 -13.259 12.323 1.00 96.69 162 PRO A C 1
ATOM 1228 O O . PRO A 1 162 ? 5.037 -13.240 12.853 1.00 96.69 162 PRO A O 1
ATOM 1231 N N . LEU A 1 163 ? 6.928 -12.170 12.275 1.00 96.88 163 LEU A N 1
ATOM 1232 C CA . LEU A 1 163 ? 6.514 -10.881 12.840 1.00 96.88 163 LEU A CA 1
ATOM 1233 C C . LEU A 1 163 ? 5.429 -10.215 11.989 1.00 96.88 163 LEU A C 1
ATOM 1235 O O . LEU A 1 163 ? 4.457 -9.694 12.530 1.00 96.88 163 LEU A O 1
ATOM 1239 N N . THR A 1 164 ? 5.540 -10.304 10.669 1.00 93.69 164 THR A N 1
ATOM 1240 C CA . THR A 1 164 ? 4.542 -9.835 9.702 1.00 93.69 164 THR A CA 1
ATOM 1241 C C . THR A 1 164 ? 3.207 -10.532 9.932 1.00 93.69 164 THR A C 1
ATOM 1243 O O . THR A 1 164 ? 2.188 -9.864 10.124 1.00 93.69 164 THR A O 1
ATOM 1246 N N . LEU A 1 165 ? 3.209 -11.866 10.022 1.00 93.69 165 LEU A N 1
ATOM 1247 C CA . LEU A 1 165 ? 2.010 -12.647 10.324 1.00 93.69 165 LEU A CA 1
ATOM 1248 C C . LEU A 1 165 ? 1.436 -12.318 11.707 1.00 93.69 165 LEU A C 1
ATOM 1250 O O . LEU A 1 165 ? 0.217 -12.227 11.865 1.00 93.69 165 LEU A O 1
ATOM 1254 N N . ALA A 1 166 ? 2.287 -12.134 12.720 1.00 94.62 166 ALA A N 1
ATOM 1255 C CA . ALA A 1 166 ? 1.844 -11.730 14.053 1.00 94.62 166 ALA A CA 1
ATOM 1256 C C . ALA A 1 166 ? 1.171 -10.347 14.028 1.00 94.62 166 ALA A C 1
ATOM 1258 O O . ALA A 1 166 ? 0.107 -10.170 14.620 1.00 94.62 166 ALA A O 1
ATOM 1259 N N . THR A 1 167 ? 1.737 -9.393 13.290 1.00 93.31 167 THR A N 1
ATOM 1260 C CA . THR A 1 167 ? 1.194 -8.039 13.110 1.00 93.31 167 THR A CA 1
ATOM 1261 C C . THR A 1 167 ? -0.115 -8.021 12.326 1.00 93.31 167 THR A C 1
ATOM 1263 O O . THR A 1 167 ? -1.023 -7.254 12.666 1.00 93.31 167 THR A O 1
ATOM 1266 N N . ALA A 1 168 ? -0.247 -8.876 11.311 1.00 89.81 168 ALA A N 1
ATOM 1267 C CA . ALA A 1 168 ? -1.503 -9.096 10.604 1.00 89.81 168 ALA A CA 1
ATOM 1268 C C . ALA A 1 168 ? -2.579 -9.637 11.561 1.00 89.81 168 ALA A C 1
ATOM 1270 O O . ALA A 1 168 ? -3.657 -9.057 11.686 1.00 89.81 168 ALA A O 1
ATOM 1271 N N . ARG A 1 169 ? -2.259 -10.699 12.311 1.00 89.88 169 ARG A N 1
ATOM 1272 C CA . ARG A 1 169 ? -3.184 -11.329 13.268 1.00 89.88 169 ARG A CA 1
ATOM 1273 C C . ARG A 1 169 ? -3.608 -10.393 14.393 1.00 89.88 169 ARG A C 1
ATOM 1275 O O . ARG A 1 169 ? -4.763 -10.434 14.778 1.00 89.88 169 ARG A O 1
ATOM 1282 N N . ALA A 1 170 ? -2.719 -9.518 14.863 1.00 90.62 170 ALA A N 1
ATOM 1283 C CA . ALA A 1 170 ? -3.002 -8.559 15.933 1.00 90.62 170 ALA A CA 1
ATOM 1284 C C . ALA A 1 170 ? -4.042 -7.481 15.565 1.00 90.62 170 ALA A C 1
ATOM 1286 O O . ALA A 1 170 ? -4.305 -6.587 16.371 1.00 90.62 170 ALA A O 1
ATOM 1287 N N . LEU A 1 171 ? -4.583 -7.484 14.340 1.00 84.81 171 LEU A N 1
ATOM 1288 C CA . LEU A 1 171 ? -5.756 -6.675 14.021 1.00 84.81 171 LEU A CA 1
ATOM 1289 C C . LEU A 1 171 ? -7.050 -7.280 14.599 1.00 84.81 171 LEU A C 1
ATOM 1291 O O . LEU A 1 171 ? -7.946 -6.506 14.914 1.00 84.81 171 LEU A O 1
ATOM 1295 N N . PHE A 1 172 ? -7.124 -8.606 14.765 1.00 78.94 172 PHE A N 1
ATOM 1296 C CA . PHE A 1 172 ? -8.301 -9.358 15.224 1.00 78.94 172 PHE A CA 1
ATOM 1297 C C . PHE A 1 172 ?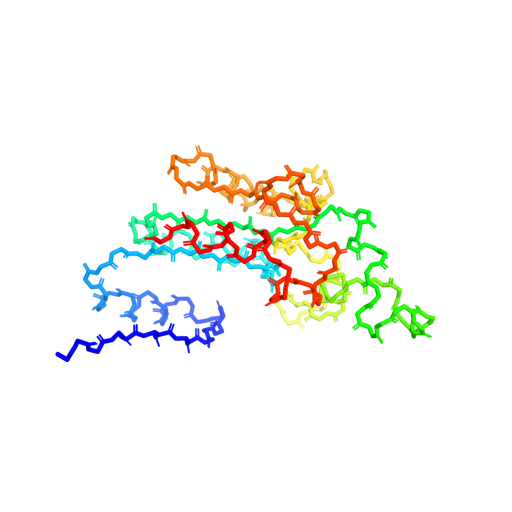 -8.196 -9.762 16.700 1.00 78.94 172 PHE A C 1
ATOM 1299 O O . PHE A 1 172 ? -9.265 -9.826 17.348 1.00 78.94 172 PHE A O 1
#

Secondary structure (DSSP, 8-state):
------------TT-HHHHHHHHTT--S-EEEEEES--EEHHHHHHHHHHHGGGEEEEEEEEE-HHHHHH--TT-GGGTTT--S-HHHHIIIII-EETTEE-TT--EET-GGGGG-TT--HHHHHHHHHHHHHHTSTT-EEEEE-BTTTB---SGGGTTT-HHHHHHHHTT-